Protein AF-A0A3L8S4V0-F1 (afdb_monomer_lite)

Secondary structure (DSSP, 8-state):
---HHHHHHHHHHHHHHHTTT--HHHHHHHHHHHHHHHHHHTSTT--TTHHHHHHHHHHHHTTSTT--S---TTHHHHHTS-HHHHHHHHHH--PPP-PPPPP-PPPHHHHHHHHHH-HHHHHH-

Radius of gyration: 16.92 Å; chains: 1; bounding box: 42×34×44 Å

Sequence (125 aa):
MLGKENFRTLTIIANSRKYSNGTFEEIGHLVREIVSLAETCCTDGADPSCYDAGSTALSAKSCGADSPFPAHPGTAECCGHQGLERKLCLAALRHPPQPLPRYLQPSDRELCQAFQQDPREFADR

InterPro domains:
  IPR000213 Vitamin D-binding protein [PR00804] (2-19)
  IPR000213 Vitamin D-binding protein [PR00804] (51-71)
  IPR000213 Vitamin D-binding protein [PR00804] (97-111)
  IPR000264 ALB/AFP/VDB [PTHR11385] (2-124)
  IPR014760 Serum albumin, N-terminal [PF00273] (2-125)
  IPR014760 Serum albumin, N-terminal [PS51438] (1-125)
  IPR014760 Serum albumin, N-terminal [SM00103] (1-125)
  IPR020858 Serum albumin-like [SSF48552] (2-125)

Organism: Chloebia gouldiae (NCBI:txid44316)

Foldseek 3Di:
DCDLVSLLLVQLVVQCQQQVVDDLQQSVVLSVLVSVLCVQQVDPPHDPCSNLVSLQVSLQLLQDPPRSHGAAVCLVVLNVDHRPSSVVSRVPGGDDDDDDPDDDDDDPVVLVVVCVVPVVVSVSD

pLDDT: mean 94.12, std 5.04, range [72.0, 98.31]

Structure (mmCIF, N/CA/C/O backbone):
data_AF-A0A3L8S4V0-F1
#
_entry.id   AF-A0A3L8S4V0-F1
#
loop_
_atom_site.group_PDB
_atom_site.id
_atom_site.type_symbol
_atom_site.label_atom_id
_atom_site.label_alt_id
_atom_site.label_comp_id
_atom_site.label_asym_id
_atom_site.label_entity_id
_atom_site.label_seq_id
_atom_site.pdbx_PDB_ins_code
_atom_site.Cartn_x
_atom_site.Cartn_y
_atom_site.Cartn_z
_atom_site.occupancy
_atom_site.B_iso_or_equiv
_atom_site.auth_seq_id
_atom_site.auth_comp_id
_atom_site.auth_asym_id
_atom_site.auth_atom_id
_atom_site.pdbx_PDB_model_num
ATOM 1 N N . MET A 1 1 ? -4.871 -21.770 -2.480 1.00 72.00 1 MET A N 1
ATOM 2 C CA . MET A 1 1 ? -4.656 -20.314 -2.658 1.00 72.00 1 MET A CA 1
ATOM 3 C C . MET A 1 1 ? -5.520 -19.564 -1.657 1.00 72.00 1 MET A C 1
ATOM 5 O O . MET A 1 1 ? -6.581 -20.067 -1.322 1.00 72.00 1 MET A O 1
ATOM 9 N N . LEU A 1 2 ? -5.068 -18.403 -1.174 1.00 86.31 2 LEU A N 1
ATOM 10 C CA . LEU A 1 2 ? -5.755 -17.617 -0.136 1.00 86.31 2 LEU A CA 1
ATOM 11 C C . LEU A 1 2 ? -7.107 -17.038 -0.601 1.00 86.31 2 LEU A C 1
ATOM 13 O O . LEU A 1 2 ? -8.015 -16.901 0.212 1.00 86.31 2 LEU A O 1
ATOM 17 N N . GLY A 1 3 ? -7.252 -16.734 -1.895 1.00 93.56 3 GLY A N 1
ATOM 18 C CA . GLY A 1 3 ? -8.383 -15.969 -2.433 1.00 93.56 3 GLY A CA 1
ATOM 19 C C . GLY A 1 3 ? -8.195 -14.457 -2.251 1.00 93.56 3 GLY A C 1
ATOM 20 O O . GLY A 1 3 ? -7.422 -14.027 -1.393 1.00 93.56 3 GLY A O 1
ATOM 21 N N . LYS A 1 4 ? -8.881 -13.649 -3.075 1.00 94.75 4 LYS A N 1
ATOM 22 C CA . LYS A 1 4 ? -8.703 -12.184 -3.141 1.00 94.75 4 LYS A CA 1
ATOM 23 C C . LYS A 1 4 ? -8.867 -11.506 -1.781 1.00 94.75 4 LYS A C 1
ATOM 25 O O . LYS A 1 4 ? -8.010 -10.724 -1.385 1.00 94.75 4 LYS A O 1
ATOM 30 N N . GLU A 1 5 ? -9.943 -11.822 -1.066 1.00 94.44 5 GLU A N 1
ATOM 31 C CA . GLU A 1 5 ? -10.263 -11.147 0.196 1.00 94.44 5 GLU A CA 1
ATOM 32 C C . GLU A 1 5 ? -9.250 -11.474 1.297 1.00 94.44 5 GLU A C 1
ATOM 34 O O . GLU A 1 5 ? -8.701 -10.562 1.906 1.00 94.44 5 GLU A O 1
ATOM 39 N N . ASN A 1 6 ? -8.876 -12.745 1.476 1.00 96.00 6 ASN A N 1
ATOM 40 C CA . ASN A 1 6 ? -7.841 -13.098 2.454 1.00 96.00 6 ASN A CA 1
ATOM 41 C C . ASN A 1 6 ? -6.469 -12.520 2.073 1.00 96.00 6 ASN A C 1
ATOM 43 O O . ASN A 1 6 ? -5.712 -12.105 2.950 1.00 96.00 6 ASN A O 1
ATOM 47 N N . PHE A 1 7 ? -6.134 -12.472 0.776 1.00 96.88 7 PHE A N 1
ATOM 48 C CA . PHE A 1 7 ? -4.909 -11.820 0.304 1.00 96.88 7 PHE A CA 1
ATOM 49 C C . PHE A 1 7 ? -4.917 -10.320 0.622 1.00 96.88 7 PHE A C 1
ATOM 51 O O . PHE A 1 7 ? -3.931 -9.803 1.147 1.00 96.88 7 PHE A O 1
ATOM 58 N N . ARG A 1 8 ? -6.041 -9.634 0.386 1.00 97.25 8 ARG A N 1
ATOM 59 C CA . ARG A 1 8 ? -6.245 -8.232 0.764 1.00 97.25 8 ARG A CA 1
ATOM 60 C C . ARG A 1 8 ? -6.071 -8.030 2.270 1.00 97.25 8 ARG A C 1
ATOM 62 O O . ARG A 1 8 ? -5.263 -7.192 2.655 1.00 97.25 8 ARG A O 1
ATOM 69 N N . THR A 1 9 ? -6.745 -8.812 3.115 1.00 96.94 9 THR A N 1
ATOM 70 C CA . THR A 1 9 ? -6.633 -8.710 4.583 1.00 96.94 9 THR A CA 1
ATOM 71 C C . THR A 1 9 ? -5.198 -8.924 5.066 1.00 96.94 9 THR A C 1
ATOM 73 O O . THR A 1 9 ? -4.682 -8.137 5.857 1.00 96.94 9 THR A O 1
ATOM 76 N N . LEU A 1 10 ? -4.499 -9.941 4.552 1.00 97.38 10 LEU A N 1
ATOM 77 C CA . LEU A 1 10 ? -3.092 -10.170 4.897 1.00 97.38 10 LEU A CA 1
ATOM 78 C C . LEU A 1 10 ? -2.186 -9.029 4.421 1.00 97.38 10 LEU A C 1
ATOM 80 O O . LEU A 1 10 ? -1.232 -8.676 5.115 1.00 97.38 10 LEU A O 1
ATOM 84 N N . THR A 1 11 ? -2.503 -8.424 3.276 1.00 97.38 11 THR A N 1
ATOM 85 C CA . THR A 1 11 ? -1.781 -7.263 2.744 1.00 97.38 11 THR A CA 1
ATOM 86 C C . THR A 1 11 ? -2.010 -6.027 3.614 1.00 97.38 11 THR A C 1
ATOM 88 O O . THR A 1 11 ? -1.044 -5.309 3.867 1.00 97.38 11 THR A O 1
ATOM 91 N N . ILE A 1 12 ? -3.222 -5.805 4.142 1.00 98.00 12 ILE A N 1
ATOM 92 C CA . ILE A 1 12 ? -3.494 -4.752 5.139 1.00 98.00 12 ILE A CA 1
ATOM 93 C C . ILE A 1 12 ? -2.611 -4.980 6.367 1.00 98.00 12 ILE A C 1
ATOM 95 O O . ILE A 1 12 ? -1.794 -4.127 6.697 1.00 98.00 12 ILE A O 1
ATOM 99 N N . ILE A 1 13 ? -2.680 -6.165 6.984 1.00 96.19 13 ILE A N 1
ATOM 100 C CA . ILE A 1 13 ? -1.913 -6.483 8.201 1.00 96.19 13 ILE A CA 1
ATOM 101 C C . ILE A 1 13 ? -0.404 -6.297 7.979 1.00 96.19 13 ILE A C 1
ATOM 103 O O . ILE A 1 13 ? 0.284 -5.709 8.817 1.00 96.19 13 ILE A O 1
ATOM 107 N N . ALA A 1 14 ? 0.129 -6.803 6.865 1.00 96.00 14 ALA A N 1
ATOM 108 C CA . ALA A 1 14 ? 1.552 -6.715 6.557 1.00 96.00 14 ALA A CA 1
ATOM 109 C C . ALA A 1 14 ? 2.008 -5.264 6.340 1.00 96.00 14 ALA A C 1
ATOM 111 O O . ALA A 1 14 ? 3.053 -4.870 6.863 1.00 96.00 14 ALA A O 1
ATOM 112 N N . ASN A 1 15 ? 1.226 -4.460 5.614 1.00 96.19 15 ASN A N 1
ATOM 113 C CA . ASN A 1 15 ? 1.590 -3.075 5.325 1.00 96.19 15 ASN A CA 1
ATOM 114 C C . ASN A 1 15 ? 1.376 -2.152 6.529 1.00 96.19 15 ASN A C 1
ATOM 116 O O . ASN A 1 15 ? 2.251 -1.333 6.783 1.00 96.19 15 ASN A O 1
ATOM 120 N N . SER A 1 16 ? 0.332 -2.341 7.342 1.00 94.38 16 SER A N 1
ATOM 121 C CA . SER A 1 16 ? 0.161 -1.596 8.602 1.00 94.38 16 SER A CA 1
ATOM 122 C C . SER A 1 16 ? 1.321 -1.833 9.575 1.00 94.38 16 SER A C 1
ATOM 124 O O . SER A 1 16 ? 1.752 -0.924 10.276 1.00 94.38 16 SER A O 1
ATOM 126 N N . ARG A 1 17 ? 1.884 -3.050 9.594 1.00 92.12 17 ARG A N 1
ATOM 127 C CA . ARG A 1 17 ? 3.092 -3.354 10.382 1.00 92.12 17 ARG A CA 1
ATOM 128 C C . ARG A 1 17 ? 4.352 -2.736 9.787 1.00 92.12 17 ARG A C 1
ATOM 130 O O . ARG A 1 17 ? 5.212 -2.283 10.535 1.00 92.12 17 ARG A O 1
ATOM 137 N N . LYS A 1 18 ? 4.489 -2.762 8.458 1.00 93.25 18 LYS A N 1
ATOM 138 C CA . LYS A 1 18 ? 5.646 -2.186 7.762 1.00 93.25 18 LYS A CA 1
ATOM 139 C C . LYS A 1 18 ? 5.678 -0.668 7.959 1.00 93.25 18 LYS A C 1
ATOM 141 O O . LYS A 1 18 ? 6.700 -0.134 8.377 1.00 93.25 18 LYS A O 1
ATOM 146 N N . TYR A 1 19 ? 4.559 0.003 7.728 1.00 93.88 19 TYR A N 1
ATOM 147 C CA . TYR A 1 19 ? 4.408 1.449 7.827 1.00 93.88 19 TYR A CA 1
ATOM 148 C C . TYR A 1 19 ? 3.687 1.828 9.124 1.00 93.88 19 TYR A C 1
ATOM 150 O O . TYR A 1 19 ? 2.563 2.318 9.088 1.00 93.88 19 TYR A O 1
ATOM 158 N N . SER A 1 20 ? 4.329 1.619 10.277 1.00 90.50 20 SER A N 1
ATOM 159 C CA . SER A 1 20 ? 3.696 1.831 11.590 1.00 90.50 20 SER A CA 1
ATOM 160 C C . SER A 1 20 ? 3.223 3.268 11.853 1.00 90.50 20 SER A C 1
ATOM 162 O O . SER A 1 20 ? 2.377 3.470 12.717 1.00 90.50 20 SER A O 1
ATOM 164 N N . ASN A 1 21 ? 3.751 4.257 11.123 1.00 89.19 21 ASN A N 1
ATOM 165 C CA . ASN A 1 21 ? 3.308 5.658 11.196 1.00 89.19 21 ASN A CA 1
ATOM 166 C C . ASN A 1 21 ? 2.334 6.055 10.073 1.00 89.19 21 ASN A C 1
ATOM 168 O O . ASN A 1 21 ? 1.955 7.220 9.998 1.00 89.19 21 ASN A O 1
ATOM 172 N N . GLY A 1 22 ? 2.002 5.136 9.164 1.00 91.88 22 GLY A N 1
ATOM 173 C CA . GLY A 1 22 ? 1.082 5.401 8.064 1.00 91.88 22 GLY A CA 1
ATOM 174 C C . GLY A 1 22 ? -0.360 5.476 8.553 1.00 91.88 22 GLY A C 1
ATOM 175 O O . GLY A 1 22 ? -0.769 4.753 9.463 1.00 91.88 22 GLY A O 1
ATOM 176 N N . THR A 1 23 ? -1.145 6.342 7.930 1.00 94.62 23 THR A N 1
ATOM 177 C CA . THR A 1 23 ? -2.588 6.404 8.151 1.00 94.62 23 THR A CA 1
ATOM 178 C C . THR A 1 23 ? -3.282 5.211 7.499 1.00 94.62 23 THR A C 1
ATOM 180 O O . THR A 1 23 ? -2.804 4.640 6.516 1.00 94.62 23 THR A O 1
ATOM 183 N N . PHE A 1 24 ? -4.456 4.844 8.014 1.00 95.06 24 PHE A N 1
ATOM 184 C CA . PHE A 1 24 ? -5.239 3.758 7.426 1.00 95.06 24 PHE A CA 1
ATOM 185 C C . PHE A 1 24 ? -5.618 4.030 5.958 1.00 95.06 24 PHE A C 1
ATOM 187 O O . PHE A 1 24 ? -5.642 3.115 5.136 1.00 95.06 24 PHE A O 1
ATOM 194 N N . GLU A 1 25 ? -5.852 5.297 5.610 1.00 97.19 25 GLU A N 1
ATOM 195 C CA . GLU A 1 25 ? -6.142 5.730 4.243 1.00 97.19 25 GLU A CA 1
ATOM 196 C C . GLU A 1 25 ? -4.963 5.461 3.297 1.00 97.19 25 GLU A C 1
ATOM 198 O O . GLU A 1 25 ? -5.143 4.805 2.266 1.00 97.19 25 GLU A O 1
ATOM 203 N N . GLU A 1 26 ? -3.751 5.876 3.676 1.00 97.81 26 GLU A N 1
ATOM 204 C CA . GLU A 1 26 ? -2.520 5.624 2.914 1.00 97.81 26 GLU A CA 1
ATOM 205 C C . GLU A 1 26 ? -2.268 4.119 2.725 1.00 97.81 26 GLU A C 1
ATOM 207 O O . GLU A 1 26 ? -1.994 3.660 1.609 1.00 97.81 26 GLU A O 1
ATOM 212 N N . ILE A 1 27 ? -2.413 3.323 3.797 1.00 97.88 27 ILE A N 1
ATOM 213 C CA . ILE A 1 27 ? -2.333 1.856 3.711 1.00 97.88 27 ILE A CA 1
ATOM 214 C C . ILE A 1 27 ? -3.374 1.330 2.718 1.00 97.88 27 ILE A C 1
ATOM 216 O O . ILE A 1 27 ? -3.050 0.502 1.866 1.00 97.88 27 ILE A O 1
ATOM 220 N N . GLY A 1 28 ? -4.607 1.833 2.781 1.00 97.56 28 GLY A N 1
ATOM 221 C CA . GLY A 1 28 ? -5.684 1.470 1.867 1.00 97.56 28 GLY A CA 1
ATOM 222 C C . GLY A 1 28 ? -5.343 1.747 0.400 1.00 97.56 28 GLY A C 1
ATOM 223 O O . GLY A 1 28 ? -5.608 0.897 -0.453 1.00 97.56 28 GLY A O 1
ATOM 224 N N . HIS A 1 29 ? -4.721 2.890 0.089 1.00 98.25 29 HIS A N 1
ATOM 225 C CA . HIS A 1 29 ? -4.247 3.197 -1.267 1.00 98.25 29 HIS A CA 1
ATOM 226 C C . HIS A 1 29 ? -3.202 2.192 -1.750 1.00 98.25 29 HIS A C 1
ATOM 228 O O . HIS A 1 29 ? -3.334 1.669 -2.858 1.00 98.25 29 HIS A O 1
ATOM 234 N N . LEU A 1 30 ? -2.206 1.883 -0.919 1.00 98.06 30 LEU A N 1
ATOM 235 C CA . LEU A 1 30 ? -1.159 0.922 -1.262 1.00 98.06 30 LEU A CA 1
ATOM 236 C C . LEU A 1 30 ? -1.721 -0.496 -1.451 1.00 98.06 30 LEU A C 1
ATOM 238 O O . LEU A 1 30 ? -1.417 -1.163 -2.439 1.00 98.06 30 LEU A O 1
ATOM 242 N N . VAL A 1 31 ? -2.580 -0.953 -0.537 1.00 98.06 31 VAL A N 1
ATOM 243 C CA . VAL A 1 31 ? -3.202 -2.285 -0.592 1.00 98.06 31 VAL A CA 1
ATOM 244 C C . VAL A 1 31 ? -4.032 -2.451 -1.861 1.00 98.06 31 VAL A C 1
ATOM 246 O O . VAL A 1 31 ? -3.927 -3.488 -2.513 1.00 98.06 31 VAL A O 1
ATOM 249 N N . ARG A 1 32 ? -4.842 -1.450 -2.237 1.00 98.06 32 ARG A N 1
ATOM 250 C CA . ARG A 1 32 ? -5.652 -1.506 -3.467 1.00 98.06 32 ARG A CA 1
ATOM 251 C C . ARG A 1 32 ? -4.789 -1.740 -4.704 1.00 98.06 32 ARG A C 1
ATOM 253 O O . ARG A 1 32 ? -5.140 -2.559 -5.545 1.00 98.06 32 ARG A O 1
ATOM 260 N N . GLU A 1 33 ? -3.659 -1.056 -4.786 1.00 98.31 33 GLU A N 1
ATOM 261 C CA . GLU A 1 33 ? -2.735 -1.137 -5.916 1.00 98.31 33 GLU A CA 1
ATOM 262 C C . GLU A 1 33 ? -1.979 -2.475 -5.948 1.00 98.31 33 GLU A C 1
ATOM 264 O O . GLU A 1 33 ? -1.860 -3.089 -7.007 1.00 98.31 33 GLU A O 1
ATOM 269 N N . ILE A 1 34 ? -1.556 -2.994 -4.788 1.00 98.00 34 ILE A N 1
ATOM 270 C CA . ILE A 1 34 ? -0.952 -4.334 -4.677 1.00 98.00 34 ILE A CA 1
ATOM 271 C C . ILE A 1 34 ? -1.951 -5.425 -5.087 1.00 98.00 34 ILE A C 1
ATOM 273 O O . ILE A 1 34 ? -1.600 -6.336 -5.837 1.00 98.00 34 ILE A O 1
ATOM 277 N N . VAL A 1 35 ? -3.194 -5.344 -4.603 1.00 97.94 35 VAL A N 1
ATOM 278 C CA . VAL A 1 35 ? -4.248 -6.310 -4.947 1.00 97.94 35 VAL A CA 1
ATOM 279 C C . VAL A 1 35 ? -4.579 -6.231 -6.435 1.00 97.94 35 VAL A C 1
ATOM 281 O O . VAL A 1 35 ? -4.621 -7.271 -7.082 1.00 97.94 35 VAL A O 1
ATOM 284 N N . SER A 1 36 ? -4.728 -5.027 -6.993 1.00 97.94 36 SER A N 1
ATOM 285 C CA . SER A 1 36 ? -4.966 -4.818 -8.428 1.00 97.94 36 SER A CA 1
ATOM 286 C C . SER A 1 36 ? -3.844 -5.403 -9.294 1.00 97.94 36 SER A C 1
ATOM 288 O O . SER A 1 36 ? -4.106 -6.079 -10.292 1.00 97.94 36 SER A O 1
ATOM 290 N N . LEU A 1 37 ? -2.584 -5.218 -8.881 1.00 97.81 37 LEU A N 1
ATOM 291 C CA . LEU A 1 37 ? -1.437 -5.809 -9.564 1.00 97.81 37 LEU A CA 1
ATOM 292 C C . LEU A 1 37 ? -1.496 -7.341 -9.543 1.00 97.81 37 LEU A C 1
ATOM 294 O O . LEU A 1 37 ? -1.287 -7.979 -10.573 1.00 97.81 37 LEU A O 1
ATOM 298 N N . AL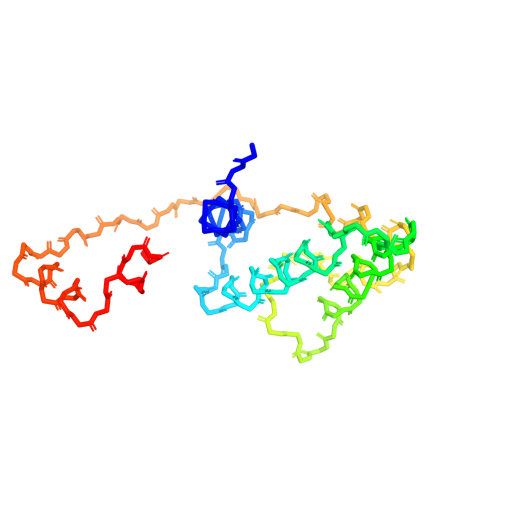A A 1 38 ? -1.802 -7.932 -8.387 1.00 96.50 38 ALA A N 1
ATOM 299 C CA . ALA A 1 38 ? -1.941 -9.378 -8.259 1.00 96.50 38 ALA A CA 1
ATOM 300 C C . ALA A 1 38 ? -3.100 -9.916 -9.114 1.00 96.50 38 ALA A C 1
ATOM 302 O O . ALA A 1 38 ? -2.932 -10.920 -9.798 1.00 96.50 38 ALA A O 1
ATOM 303 N N . GLU A 1 39 ? -4.250 -9.241 -9.130 1.00 96.00 39 GLU A N 1
ATOM 304 C CA . GLU A 1 39 ? -5.384 -9.617 -9.983 1.00 96.00 39 GLU A CA 1
ATOM 305 C C . GLU A 1 39 ? -5.052 -9.532 -11.471 1.00 96.00 39 GLU A C 1
ATOM 307 O O . GLU A 1 39 ? -5.491 -10.379 -12.238 1.00 96.00 39 GLU A O 1
ATOM 312 N N . THR A 1 40 ? -4.263 -8.539 -11.874 1.00 96.44 40 THR A N 1
ATOM 313 C CA . THR A 1 40 ? -3.871 -8.357 -13.275 1.00 96.44 40 THR A CA 1
ATOM 314 C C . THR A 1 40 ? -2.853 -9.415 -13.705 1.00 96.44 40 THR A C 1
ATOM 316 O O . THR A 1 40 ? -3.015 -10.048 -14.747 1.00 96.44 40 THR A O 1
ATOM 319 N N . CYS A 1 41 ? -1.811 -9.639 -12.900 1.00 97.50 41 CYS A N 1
ATOM 320 C CA . CYS A 1 41 ? -0.667 -10.458 -13.301 1.00 97.50 41 CYS A CA 1
ATOM 321 C C . CYS A 1 41 ? -0.792 -11.950 -12.982 1.00 97.50 41 CYS A C 1
ATOM 323 O O . CYS A 1 41 ? -0.032 -12.740 -13.534 1.00 97.50 41 CYS A O 1
ATOM 325 N N . CYS A 1 42 ? -1.716 -12.358 -12.111 1.00 94.50 42 CYS A N 1
ATOM 326 C CA . CYS A 1 42 ? -1.920 -13.767 -11.756 1.00 94.50 42 CYS A CA 1
ATOM 327 C C . CYS A 1 42 ? -3.062 -14.414 -12.557 1.00 94.50 42 CYS A C 1
ATOM 329 O O . CYS A 1 42 ? -3.793 -15.252 -12.027 1.00 94.50 42 CYS A O 1
ATOM 331 N N . THR A 1 43 ? -3.232 -14.009 -13.817 1.00 94.50 43 THR A N 1
ATOM 332 C CA . THR A 1 43 ? -4.218 -14.568 -14.751 1.00 94.50 43 THR A CA 1
ATOM 333 C C . THR A 1 43 ? -3.543 -15.440 -15.804 1.00 94.50 43 THR A C 1
ATOM 335 O O . THR A 1 43 ? -2.367 -15.255 -16.129 1.00 94.50 43 THR A O 1
ATOM 338 N N . ASP A 1 44 ? -4.287 -16.403 -16.345 1.00 94.50 44 ASP A N 1
ATOM 339 C CA . ASP A 1 44 ? -3.784 -17.250 -17.424 1.00 94.50 44 ASP A CA 1
ATOM 340 C C . ASP A 1 44 ? -3.470 -16.398 -18.661 1.00 94.50 44 ASP A C 1
ATOM 342 O O . ASP A 1 44 ? -4.312 -15.645 -19.149 1.00 94.50 44 ASP A O 1
ATOM 346 N N . GLY A 1 45 ? -2.245 -16.522 -19.173 1.00 94.00 45 GLY A N 1
ATOM 347 C CA . GLY A 1 45 ? -1.783 -15.749 -20.328 1.00 94.00 45 GLY A CA 1
ATOM 348 C C . GLY A 1 45 ? -1.288 -14.336 -20.007 1.00 94.00 45 GLY A C 1
ATOM 349 O O . GLY A 1 45 ? -1.017 -13.582 -20.941 1.00 94.00 45 GLY A O 1
ATOM 350 N N . ALA A 1 46 ? -1.136 -13.972 -18.728 1.00 96.38 46 ALA A N 1
ATOM 351 C CA . ALA A 1 46 ? -0.457 -12.737 -18.353 1.00 96.38 46 ALA A CA 1
ATOM 352 C C . ALA A 1 46 ? 0.984 -12.702 -18.895 1.00 96.38 46 ALA A C 1
ATOM 354 O O . ALA A 1 46 ? 1.676 -13.724 -18.955 1.00 96.38 46 ALA A O 1
ATOM 355 N N . ASP A 1 47 ? 1.443 -11.508 -19.276 1.00 97.44 47 ASP A N 1
ATOM 356 C CA . ASP A 1 47 ? 2.805 -11.313 -19.768 1.00 97.44 47 ASP A CA 1
ATOM 357 C C . ASP A 1 47 ? 3.837 -11.728 -18.694 1.00 97.44 47 ASP A C 1
ATOM 359 O O . ASP A 1 47 ? 3.680 -11.341 -17.529 1.00 97.44 47 ASP A O 1
ATOM 363 N N . PRO A 1 48 ? 4.916 -12.459 -19.046 1.00 96.38 48 PRO A N 1
ATOM 364 C CA . PRO A 1 48 ? 5.932 -12.886 -18.079 1.00 96.38 48 PRO A CA 1
ATOM 365 C C . PRO A 1 48 ? 6.576 -11.739 -17.285 1.00 96.38 48 PRO A C 1
ATOM 367 O O . PRO A 1 48 ? 7.064 -11.951 -16.175 1.00 96.38 48 PRO A O 1
ATOM 370 N N . SER A 1 49 ? 6.581 -10.522 -17.836 1.00 96.31 49 SER A N 1
ATOM 371 C CA . SER A 1 49 ? 7.113 -9.313 -17.204 1.00 96.31 49 SER A CA 1
ATOM 372 C C . SER A 1 49 ? 6.081 -8.525 -16.390 1.00 96.31 49 SER A C 1
ATOM 374 O O . SER A 1 49 ? 6.467 -7.577 -15.705 1.00 96.31 49 SER A O 1
ATOM 376 N N . CYS A 1 50 ? 4.797 -8.912 -16.403 1.00 98.00 50 CYS A N 1
ATOM 377 C CA . CYS A 1 50 ? 3.693 -8.150 -15.805 1.00 98.00 50 CYS A CA 1
ATOM 378 C C . CYS A 1 50 ? 3.992 -7.706 -14.367 1.00 98.00 50 CYS A C 1
ATOM 380 O O . CYS A 1 50 ? 3.891 -6.522 -14.035 1.00 98.00 50 CYS A O 1
ATOM 382 N N . TYR A 1 51 ? 4.425 -8.641 -13.516 1.00 95.50 51 TYR A N 1
ATOM 383 C CA . TYR A 1 51 ? 4.710 -8.339 -12.115 1.00 95.50 51 TYR A CA 1
ATOM 384 C C . TYR A 1 51 ? 5.930 -7.425 -11.947 1.00 95.50 51 TYR A C 1
ATOM 386 O O . TYR A 1 51 ? 5.919 -6.518 -11.110 1.00 95.50 51 TYR A O 1
ATOM 394 N N . ASP A 1 52 ? 6.991 -7.621 -12.735 1.00 94.31 52 ASP A N 1
ATOM 395 C CA . ASP A 1 52 ? 8.181 -6.774 -12.637 1.00 94.31 52 ASP A CA 1
ATOM 396 C C . ASP A 1 52 ? 7.895 -5.345 -13.122 1.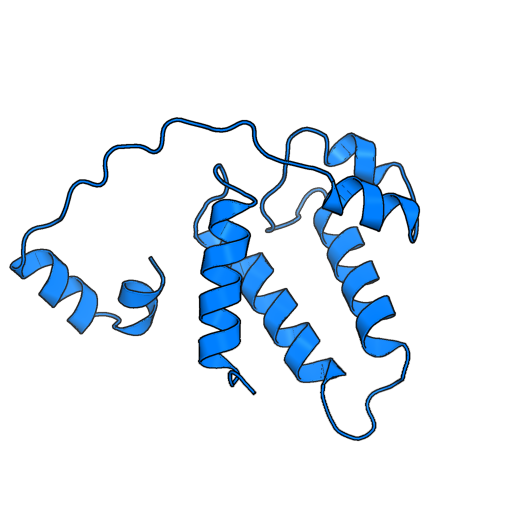00 94.31 52 ASP A C 1
ATOM 398 O O . ASP A 1 52 ? 8.252 -4.382 -12.437 1.00 94.31 52 ASP A O 1
ATOM 402 N N . ALA A 1 53 ? 7.167 -5.201 -14.232 1.00 95.50 53 ALA A N 1
ATOM 403 C CA . ALA A 1 53 ? 6.726 -3.914 -14.756 1.00 95.50 53 ALA A CA 1
ATOM 404 C C . ALA A 1 53 ? 5.804 -3.191 -13.761 1.00 95.50 53 ALA A C 1
ATOM 406 O O . ALA A 1 53 ? 6.051 -2.036 -13.402 1.00 95.50 53 ALA A O 1
ATOM 407 N N . GLY A 1 54 ? 4.789 -3.886 -13.242 1.00 96.00 54 GLY A N 1
ATOM 408 C CA . GLY A 1 54 ? 3.854 -3.320 -12.275 1.00 96.00 54 GLY A CA 1
ATOM 409 C C . GLY A 1 54 ? 4.510 -2.956 -10.943 1.00 96.00 54 GLY A C 1
ATOM 410 O O . GLY A 1 54 ? 4.305 -1.858 -10.433 1.00 96.00 54 GLY A O 1
ATOM 411 N N . SER A 1 55 ? 5.383 -3.808 -10.399 1.00 94.56 55 SER A N 1
ATOM 412 C CA . SER A 1 55 ? 6.129 -3.492 -9.169 1.00 94.56 55 SER A CA 1
ATOM 413 C C . SER A 1 55 ? 7.122 -2.334 -9.352 1.00 94.56 55 SER A C 1
ATOM 415 O O . SER A 1 55 ? 7.338 -1.554 -8.419 1.00 94.56 55 SER A O 1
ATOM 417 N N . THR A 1 56 ? 7.702 -2.173 -10.550 1.00 94.88 56 THR A N 1
ATOM 418 C CA . THR A 1 56 ? 8.500 -0.988 -10.911 1.00 94.88 56 THR A CA 1
ATOM 419 C C . THR A 1 56 ? 7.636 0.266 -10.906 1.00 94.88 56 THR A C 1
ATOM 421 O O . THR A 1 56 ? 8.030 1.267 -10.307 1.00 94.88 56 THR A O 1
ATOM 424 N N . ALA A 1 57 ? 6.450 0.208 -11.515 1.00 95.25 57 ALA A N 1
ATOM 425 C CA . ALA A 1 57 ? 5.513 1.325 -11.540 1.00 95.25 57 ALA A CA 1
ATOM 426 C C . ALA A 1 57 ? 5.055 1.719 -10.127 1.00 95.25 57 ALA A C 1
ATOM 428 O O . ALA A 1 57 ? 5.063 2.904 -9.799 1.00 95.25 57 ALA A O 1
ATOM 429 N N . LEU A 1 58 ? 4.755 0.748 -9.256 1.00 95.56 58 LEU A N 1
ATOM 430 C CA . LEU A 1 58 ? 4.423 1.012 -7.851 1.00 95.56 58 LEU A CA 1
ATOM 431 C C . LEU A 1 58 ? 5.580 1.678 -7.104 1.00 95.56 58 LEU A C 1
ATOM 433 O O . LEU A 1 58 ? 5.371 2.679 -6.426 1.00 95.56 58 LEU A O 1
ATOM 437 N N . SER A 1 59 ? 6.805 1.181 -7.288 1.00 95.44 59 SER A N 1
ATOM 438 C CA . SER A 1 59 ? 8.001 1.768 -6.668 1.00 95.44 59 SER A CA 1
ATOM 439 C C . SER A 1 59 ? 8.269 3.193 -7.163 1.00 95.44 59 SER A C 1
ATOM 441 O O . SER A 1 59 ? 8.700 4.047 -6.396 1.00 95.44 59 SER A O 1
ATOM 443 N N . ALA A 1 60 ? 8.011 3.474 -8.445 1.00 94.94 60 ALA A N 1
ATOM 444 C CA . ALA A 1 60 ? 8.098 4.822 -8.997 1.00 94.94 60 ALA A CA 1
ATOM 445 C C . ALA A 1 60 ? 6.999 5.738 -8.439 1.00 94.94 60 ALA A C 1
ATOM 447 O O . ALA A 1 60 ? 7.286 6.879 -8.088 1.00 94.94 60 ALA A O 1
ATOM 448 N N . LYS A 1 61 ? 5.771 5.228 -8.296 1.00 95.94 61 LYS A N 1
ATOM 449 C CA . LYS A 1 61 ? 4.644 5.959 -7.708 1.00 95.94 61 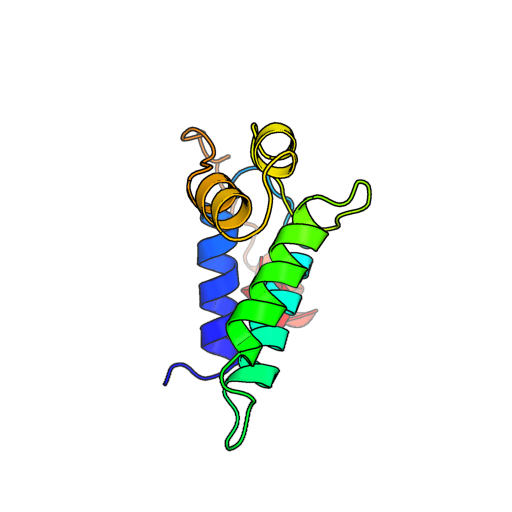LYS A CA 1
ATOM 450 C C . LYS A 1 61 ? 4.905 6.324 -6.246 1.00 95.94 61 LYS A C 1
ATOM 452 O O . LYS A 1 61 ? 4.659 7.467 -5.888 1.00 95.94 61 LYS A O 1
ATOM 457 N N . SER A 1 62 ? 5.505 5.432 -5.450 1.00 95.38 62 SER A N 1
ATOM 458 C CA . SER A 1 62 ? 5.951 5.729 -4.074 1.00 95.38 62 SER A CA 1
ATOM 459 C C . SER A 1 62 ? 6.948 6.890 -3.976 1.00 95.38 62 SER A C 1
ATOM 461 O O . SER A 1 62 ? 7.081 7.480 -2.910 1.00 95.38 62 SER A O 1
ATOM 463 N N . CYS A 1 63 ? 7.654 7.204 -5.063 1.00 96.62 63 CYS A N 1
ATOM 464 C CA . CYS A 1 63 ? 8.611 8.307 -5.136 1.00 96.62 63 CYS A CA 1
ATOM 465 C C . CYS A 1 63 ? 8.009 9.621 -5.651 1.00 96.62 63 CYS A C 1
ATOM 467 O O . CYS A 1 63 ? 8.718 10.625 -5.712 1.00 96.62 63 CYS A O 1
ATOM 469 N N . GLY A 1 64 ? 6.740 9.626 -6.066 1.00 94.88 64 GLY A N 1
ATOM 470 C CA . GLY A 1 64 ? 6.060 10.842 -6.503 1.00 94.88 64 GLY A CA 1
ATOM 471 C C . GLY A 1 64 ? 5.806 11.791 -5.331 1.00 94.88 64 GLY A C 1
ATOM 472 O O . GLY A 1 64 ? 5.468 11.341 -4.239 1.00 94.88 64 GLY A O 1
ATOM 473 N N . ALA A 1 65 ? 5.927 13.101 -5.566 1.00 91.62 65 ALA A N 1
ATOM 474 C CA . ALA A 1 65 ? 5.640 14.119 -4.549 1.00 91.62 65 ALA A CA 1
ATOM 475 C C . ALA A 1 65 ? 4.191 14.034 -4.029 1.00 91.62 65 ALA A C 1
ATOM 477 O O . ALA A 1 65 ? 3.960 14.198 -2.837 1.00 91.62 65 ALA A O 1
ATOM 478 N N . ASP A 1 66 ? 3.252 13.686 -4.913 1.00 93.81 66 ASP A N 1
ATOM 479 C CA . ASP A 1 66 ? 1.826 13.523 -4.606 1.00 93.81 66 ASP A CA 1
ATOM 480 C C . ASP A 1 66 ? 1.444 12.048 -4.369 1.00 93.81 66 ASP A C 1
ATOM 482 O O . ASP A 1 66 ? 0.309 11.632 -4.611 1.00 93.81 66 ASP A O 1
ATOM 486 N N . SER A 1 67 ? 2.410 11.210 -3.974 1.00 96.56 67 SER A N 1
ATOM 487 C CA . SER A 1 67 ? 2.158 9.797 -3.689 1.00 96.56 67 SER A CA 1
ATOM 488 C C . SER A 1 67 ? 1.133 9.655 -2.553 1.00 96.56 67 SER A C 1
ATOM 490 O O . SER A 1 67 ? 1.389 10.147 -1.457 1.00 96.56 67 SER A O 1
ATOM 492 N N . PRO A 1 68 ? 0.021 8.918 -2.747 1.00 96.88 68 PRO A N 1
ATOM 493 C CA . PRO A 1 68 ? -0.949 8.651 -1.683 1.00 96.88 68 PRO A CA 1
ATOM 494 C C . PRO A 1 68 ? -0.511 7.494 -0.766 1.00 96.88 68 PRO A C 1
ATOM 496 O O . PRO A 1 68 ? -1.308 6.975 0.012 1.00 96.88 68 PRO A O 1
ATOM 499 N N . PHE A 1 69 ? 0.713 6.992 -0.939 1.00 97.62 69 PHE A N 1
ATOM 500 C CA . PHE A 1 69 ? 1.232 5.834 -0.220 1.00 97.62 69 PHE A CA 1
ATOM 501 C C . PHE A 1 69 ? 1.980 6.249 1.043 1.00 97.62 69 PHE A C 1
ATOM 503 O O . PHE A 1 69 ? 2.634 7.293 1.050 1.00 97.62 69 PHE A O 1
ATOM 510 N N . PRO A 1 70 ? 1.985 5.387 2.072 1.00 96.44 70 PRO A N 1
ATOM 511 C CA . PRO A 1 70 ? 2.776 5.636 3.261 1.00 96.44 70 PRO A CA 1
ATOM 512 C C . PRO A 1 70 ? 4.271 5.578 2.913 1.00 96.44 70 PRO A C 1
ATOM 514 O O . PRO A 1 70 ? 4.704 4.801 2.055 1.00 96.44 70 PRO A O 1
ATOM 517 N N . ALA A 1 71 ? 5.081 6.362 3.621 1.00 95.56 71 ALA A N 1
ATOM 518 C CA . ALA A 1 71 ? 6.524 6.422 3.412 1.00 95.56 71 ALA A CA 1
ATOM 519 C C . ALA A 1 71 ? 7.312 6.036 4.672 1.00 95.56 71 ALA A C 1
ATOM 521 O O . ALA A 1 71 ? 6.866 6.173 5.815 1.00 95.56 71 ALA A O 1
ATOM 522 N N . HIS A 1 72 ? 8.537 5.560 4.465 1.00 95.25 72 HIS A N 1
ATOM 523 C CA . HIS A 1 72 ? 9.523 5.434 5.534 1.00 95.25 72 HIS A CA 1
ATOM 524 C C . HIS A 1 72 ? 10.466 6.642 5.553 1.00 95.25 72 HIS A C 1
ATOM 526 O O . HIS A 1 72 ? 10.739 7.218 4.492 1.00 95.25 72 HIS A O 1
ATOM 532 N N . PRO A 1 73 ? 11.056 6.983 6.712 1.00 93.94 73 PRO A N 1
ATOM 533 C CA . PRO A 1 73 ? 12.293 7.759 6.723 1.00 93.94 73 PRO A CA 1
ATOM 534 C C . PRO A 1 73 ? 13.319 7.114 5.773 1.00 93.94 73 PRO A C 1
ATOM 536 O O . PRO A 1 73 ? 13.443 5.891 5.757 1.00 93.94 73 PRO A O 1
ATOM 539 N N . GLY A 1 74 ? 13.995 7.915 4.945 1.00 95.38 74 GLY A N 1
ATOM 540 C CA . GLY A 1 74 ? 14.922 7.424 3.910 1.00 95.38 74 GLY A CA 1
ATOM 541 C C . GLY A 1 74 ? 14.288 7.125 2.542 1.00 95.38 74 GLY A C 1
ATOM 542 O O . GLY A 1 74 ? 15.007 6.843 1.588 1.00 95.38 74 GLY A O 1
ATOM 543 N N . THR A 1 75 ? 12.961 7.247 2.385 1.00 96.44 75 THR A N 1
ATOM 544 C CA . THR A 1 75 ? 12.301 7.042 1.074 1.00 96.44 75 THR A CA 1
ATOM 545 C C . THR A 1 75 ? 12.872 7.976 0.004 1.00 96.44 75 THR A C 1
ATOM 547 O O . THR A 1 75 ? 13.188 7.519 -1.089 1.00 96.44 75 THR A O 1
ATOM 550 N N . ALA A 1 76 ? 13.079 9.258 0.327 1.00 96.06 76 ALA A N 1
ATOM 551 C CA . ALA A 1 76 ? 13.629 10.240 -0.610 1.00 96.06 76 ALA A CA 1
ATOM 552 C C . ALA A 1 76 ? 15.040 9.872 -1.108 1.00 96.06 76 ALA A C 1
ATOM 554 O O . ALA A 1 76 ? 15.322 10.017 -2.295 1.00 96.06 76 ALA A O 1
ATOM 555 N N . GLU A 1 77 ? 15.896 9.342 -0.230 1.00 97.31 77 GLU A N 1
ATOM 556 C CA . GLU A 1 77 ? 17.232 8.854 -0.598 1.00 97.31 77 GLU A CA 1
ATOM 557 C C . GLU A 1 77 ? 17.116 7.659 -1.549 1.00 97.31 77 GLU A C 1
ATOM 559 O O . GLU A 1 77 ? 17.707 7.660 -2.629 1.00 97.31 77 GLU A O 1
ATOM 564 N N . CYS A 1 78 ? 16.256 6.689 -1.213 1.00 97.94 78 CYS A N 1
ATOM 565 C CA . CYS A 1 78 ? 16.006 5.537 -2.074 1.00 97.94 78 CYS A CA 1
ATOM 566 C C . CYS A 1 78 ? 15.468 5.922 -3.460 1.00 97.94 78 CYS A C 1
ATOM 568 O O . CYS A 1 78 ? 15.774 5.265 -4.457 1.00 97.94 78 CYS A O 1
ATOM 570 N N . CYS A 1 79 ? 14.680 6.993 -3.540 1.00 97.56 79 CYS A N 1
ATOM 571 C CA . CYS A 1 79 ? 14.122 7.498 -4.789 1.00 97.56 79 CYS A CA 1
ATOM 572 C C . CYS A 1 79 ? 15.166 8.121 -5.730 1.00 97.56 79 CYS A C 1
ATOM 574 O O . CYS A 1 79 ? 14.885 8.249 -6.924 1.00 97.56 79 CYS A O 1
ATOM 576 N N . GLY A 1 80 ? 16.372 8.430 -5.237 1.00 96.50 80 GLY A N 1
ATOM 577 C CA . GLY A 1 80 ? 17.515 8.818 -6.068 1.00 96.50 80 GLY A CA 1
ATOM 578 C C . GLY A 1 80 ? 18.069 7.674 -6.928 1.00 96.50 80 GLY A C 1
ATOM 579 O O . GLY A 1 80 ? 18.599 7.921 -8.010 1.00 96.50 80 GLY A O 1
ATOM 580 N N . HIS A 1 81 ? 17.891 6.420 -6.500 1.00 96.25 81 HIS A N 1
ATOM 581 C CA . HIS A 1 81 ? 18.282 5.234 -7.269 1.00 96.25 81 HIS A CA 1
ATOM 582 C C . HIS A 1 81 ? 17.289 4.927 -8.396 1.00 96.25 81 HIS A C 1
ATOM 584 O O . HIS A 1 81 ? 16.194 5.489 -8.453 1.00 96.25 81 HIS A O 1
ATOM 590 N N . GLN A 1 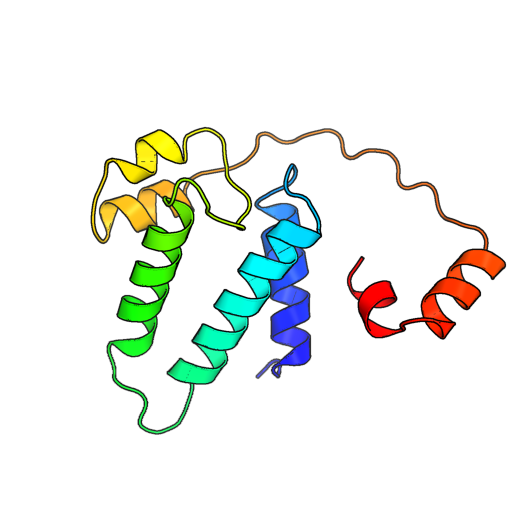82 ? 17.627 3.991 -9.289 1.00 90.94 82 GLN A N 1
ATOM 591 C CA . GLN A 1 82 ? 16.760 3.546 -10.389 1.00 90.94 82 GLN A CA 1
ATOM 592 C C . GLN A 1 82 ? 16.633 2.017 -10.440 1.00 90.94 82 GLN A C 1
ATOM 594 O O . GLN A 1 82 ? 17.422 1.288 -9.841 1.00 90.94 82 GLN A O 1
ATOM 599 N N . GLY A 1 83 ? 15.613 1.527 -11.152 1.00 87.94 83 GLY A N 1
ATOM 600 C CA . GLY A 1 83 ? 15.420 0.100 -11.421 1.00 87.94 83 GLY A CA 1
ATOM 601 C C . GLY A 1 83 ? 15.435 -0.776 -10.162 1.00 87.94 83 GLY A C 1
ATOM 602 O O . GLY A 1 83 ? 14.747 -0.490 -9.180 1.00 87.94 83 GLY A O 1
ATOM 603 N N . LEU A 1 84 ? 16.225 -1.853 -10.204 1.00 88.69 84 LEU A N 1
ATOM 604 C CA . LEU A 1 84 ? 16.341 -2.826 -9.115 1.00 88.69 84 LEU A CA 1
ATOM 605 C C . LEU A 1 84 ? 16.913 -2.214 -7.829 1.00 88.69 84 LEU A C 1
ATOM 607 O O . LEU A 1 84 ? 16.454 -2.552 -6.742 1.00 88.69 84 LEU A O 1
ATOM 611 N N . GLU A 1 85 ? 17.872 -1.295 -7.933 1.00 94.25 85 GLU A N 1
ATOM 612 C CA . GLU A 1 85 ? 18.501 -0.674 -6.763 1.00 94.25 85 GLU A CA 1
ATOM 613 C C . GLU A 1 85 ? 17.479 0.126 -5.943 1.00 94.25 85 GLU A C 1
ATOM 615 O O . GLU A 1 85 ? 17.389 -0.046 -4.727 1.00 94.25 85 GLU A O 1
ATOM 620 N N . ARG A 1 86 ? 16.611 0.896 -6.617 1.00 95.06 86 ARG A N 1
ATOM 621 C CA . ARG A 1 86 ? 15.480 1.581 -5.968 1.00 95.06 86 ARG A CA 1
ATOM 622 C C . ARG A 1 86 ? 14.567 0.592 -5.246 1.00 95.06 86 ARG A C 1
ATOM 624 O O . ARG A 1 86 ? 14.225 0.818 -4.087 1.00 95.06 86 ARG A O 1
ATOM 631 N N . LYS A 1 87 ? 14.184 -0.507 -5.912 1.00 92.88 87 LYS A N 1
ATOM 632 C CA . LYS A 1 87 ? 13.308 -1.542 -5.328 1.00 92.88 87 LYS A CA 1
ATOM 633 C C . LYS A 1 87 ? 13.921 -2.132 -4.056 1.00 92.88 87 LYS A C 1
ATOM 635 O O . LYS A 1 87 ? 13.239 -2.234 -3.039 1.00 92.88 87 LYS A O 1
ATOM 640 N N . LEU A 1 88 ? 15.203 -2.496 -4.103 1.00 95.31 88 LEU A N 1
ATOM 641 C CA . LEU A 1 88 ? 15.913 -3.091 -2.970 1.00 95.31 88 LEU A CA 1
ATOM 642 C C . LEU A 1 88 ? 16.083 -2.098 -1.814 1.00 95.31 88 LEU A C 1
ATOM 644 O O . LEU A 1 88 ? 15.844 -2.469 -0.665 1.00 95.31 88 LEU A O 1
ATOM 648 N N . CYS A 1 89 ? 16.414 -0.839 -2.111 1.00 97.94 89 CYS A N 1
ATOM 649 C CA . CYS A 1 89 ? 16.522 0.217 -1.106 1.00 97.94 89 CYS A CA 1
ATOM 650 C C . CYS A 1 89 ? 15.188 0.424 -0.372 1.00 97.94 89 CYS A C 1
ATOM 652 O O . CYS A 1 89 ? 15.128 0.288 0.849 1.00 97.94 89 CYS A O 1
ATOM 654 N N . LEU A 1 90 ? 14.090 0.642 -1.111 1.00 96.81 90 LEU A N 1
ATOM 655 C CA . LEU A 1 90 ? 12.748 0.811 -0.535 1.00 96.81 90 LEU A CA 1
ATOM 656 C C . LEU A 1 90 ? 12.296 -0.420 0.268 1.00 96.81 90 LEU A C 1
ATOM 658 O O . LEU A 1 90 ? 11.645 -0.293 1.308 1.00 96.81 90 LEU A O 1
ATOM 662 N N . ALA A 1 91 ? 12.640 -1.626 -0.191 1.00 94.69 91 ALA A N 1
ATOM 663 C CA . ALA A 1 91 ? 12.309 -2.861 0.511 1.00 94.69 91 ALA A CA 1
ATOM 664 C C . ALA A 1 91 ? 13.018 -2.977 1.871 1.00 94.69 91 ALA A C 1
ATOM 666 O O . ALA A 1 91 ? 12.425 -3.520 2.809 1.00 94.69 91 ALA A O 1
ATOM 667 N N . ALA A 1 92 ? 14.244 -2.455 1.978 1.00 96.38 92 ALA A N 1
ATOM 668 C CA . ALA A 1 92 ? 15.065 -2.501 3.184 1.00 96.38 92 ALA A CA 1
ATOM 669 C C . ALA A 1 92 ? 14.644 -1.488 4.262 1.00 96.38 92 ALA A C 1
ATOM 671 O O . ALA A 1 92 ? 14.957 -1.702 5.436 1.00 96.38 92 ALA A O 1
ATOM 672 N N . LEU A 1 93 ? 13.921 -0.423 3.896 1.00 95.69 93 LEU A N 1
ATOM 673 C CA . LEU A 1 93 ? 13.444 0.582 4.846 1.00 95.69 93 LEU A CA 1
ATOM 674 C C . LEU A 1 93 ? 12.502 -0.030 5.893 1.00 95.69 93 LEU A C 1
ATOM 676 O O . LEU A 1 93 ? 11.647 -0.872 5.598 1.00 95.69 93 LEU A O 1
ATOM 680 N N . ARG A 1 94 ? 12.667 0.410 7.142 1.00 92.31 94 ARG A N 1
ATOM 681 C CA . ARG A 1 94 ? 11.863 -0.006 8.296 1.00 92.31 94 ARG A CA 1
ATOM 682 C C . ARG A 1 94 ? 11.598 1.198 9.181 1.00 92.31 94 ARG A C 1
ATOM 684 O O . ARG A 1 94 ? 12.462 2.059 9.331 1.00 92.31 94 ARG A O 1
ATOM 691 N N . HIS A 1 95 ? 10.420 1.257 9.795 1.00 87.38 95 HIS A N 1
ATOM 692 C CA . HIS A 1 95 ? 10.234 2.158 10.931 1.00 87.38 95 HIS A CA 1
ATOM 693 C C . HIS A 1 95 ? 10.951 1.569 12.153 1.00 87.38 95 HIS A C 1
ATOM 695 O O . HIS A 1 95 ? 10.952 0.344 12.325 1.00 87.38 95 HIS A O 1
ATOM 701 N N . PRO A 1 96 ? 11.587 2.404 12.993 1.00 82.62 96 PRO A N 1
ATOM 702 C CA . PRO A 1 96 ? 12.069 1.933 14.282 1.00 82.62 96 PRO A CA 1
ATOM 703 C C . PRO A 1 96 ? 10.875 1.406 15.094 1.00 82.62 96 PRO A C 1
ATOM 705 O O . PRO A 1 96 ? 9.771 1.935 14.942 1.00 82.62 96 PRO A O 1
ATOM 708 N N . PRO A 1 97 ? 11.059 0.389 15.953 1.00 77.88 97 PRO A N 1
ATOM 709 C CA . PRO A 1 97 ? 9.993 -0.074 16.830 1.00 77.88 97 PRO A CA 1
ATOM 710 C C . PRO A 1 97 ? 9.448 1.102 17.642 1.00 77.88 97 PRO A C 1
ATOM 712 O O . PRO A 1 97 ? 10.200 1.745 18.375 1.00 77.88 97 PRO A O 1
ATOM 715 N N . GLN A 1 98 ? 8.157 1.390 17.500 1.00 75.00 98 GLN A N 1
ATOM 716 C CA . GLN A 1 98 ? 7.492 2.418 18.291 1.00 75.00 98 GLN A CA 1
ATOM 717 C C . GLN A 1 98 ? 6.569 1.778 19.325 1.00 75.00 98 GLN A C 1
ATOM 719 O O . GLN A 1 98 ? 5.980 0.726 19.050 1.00 75.00 98 GLN A O 1
ATOM 724 N N . PRO A 1 99 ? 6.409 2.396 20.508 1.00 78.19 99 PRO A N 1
ATOM 725 C CA . PRO A 1 99 ? 5.350 2.012 21.422 1.00 78.19 99 PRO A CA 1
ATOM 726 C C . PRO A 1 99 ? 4.015 2.233 20.713 1.00 78.19 99 PRO A C 1
ATOM 728 O O . PRO A 1 99 ? 3.681 3.360 20.350 1.00 78.19 99 PRO A O 1
ATOM 731 N N . LEU A 1 100 ? 3.257 1.161 20.495 1.00 74.00 100 LEU A N 1
ATOM 732 C CA . LEU A 1 100 ? 1.906 1.299 19.971 1.00 74.00 100 LEU A CA 1
ATOM 733 C C . LEU A 1 100 ? 1.051 2.035 21.012 1.00 74.00 100 LEU A C 1
ATOM 735 O O . LEU A 1 100 ? 1.153 1.719 22.206 1.00 74.00 100 LEU A O 1
ATOM 739 N N . PRO A 1 101 ? 0.207 3.000 20.599 1.00 80.50 101 PRO A N 1
ATOM 740 C CA . PRO A 1 101 ? -0.752 3.590 21.513 1.00 80.50 101 PRO A CA 1
ATOM 741 C C . PRO A 1 101 ? -1.635 2.479 22.081 1.00 80.50 101 PRO A C 1
ATOM 743 O O . PRO A 1 101 ? -1.956 1.496 21.406 1.00 80.50 101 PRO A O 1
ATOM 746 N N . ARG A 1 102 ? -2.021 2.618 23.350 1.00 84.44 102 ARG A N 1
ATOM 747 C CA . ARG A 1 102 ? -2.920 1.652 23.975 1.00 84.44 102 ARG A CA 1
ATOM 748 C C . ARG A 1 102 ? -4.255 1.692 23.236 1.00 84.44 102 ARG A C 1
ATOM 750 O O . ARG A 1 102 ? -4.928 2.718 23.254 1.00 84.44 102 ARG A O 1
ATOM 757 N N . TYR A 1 103 ? -4.639 0.571 22.632 1.00 86.75 103 TYR A N 1
ATOM 758 C CA . TYR A 1 103 ? -5.973 0.419 22.067 1.00 86.75 103 TYR A CA 1
ATOM 759 C C . TYR A 1 103 ? -7.010 0.562 23.186 1.00 86.75 103 TYR A C 1
ATOM 761 O O . TYR A 1 103 ? -6.980 -0.173 24.179 1.00 86.75 103 TYR A O 1
ATOM 769 N N . LEU A 1 104 ? -7.893 1.546 23.040 1.00 90.94 104 LEU A N 1
ATOM 770 C CA . LEU A 1 104 ? -9.037 1.740 23.916 1.00 90.94 104 LEU A CA 1
ATOM 771 C C . LEU A 1 104 ? -10.224 1.062 23.254 1.00 90.94 104 LEU A C 1
ATOM 773 O O . LEU A 1 104 ? -10.736 1.551 22.252 1.00 90.94 104 LEU A O 1
ATOM 777 N N . GLN A 1 105 ? -10.622 -0.080 23.802 1.00 90.19 105 GLN A N 1
ATOM 778 C CA . GLN A 1 105 ? -11.761 -0.822 23.290 1.00 90.19 105 GLN A CA 1
ATOM 779 C C . GLN A 1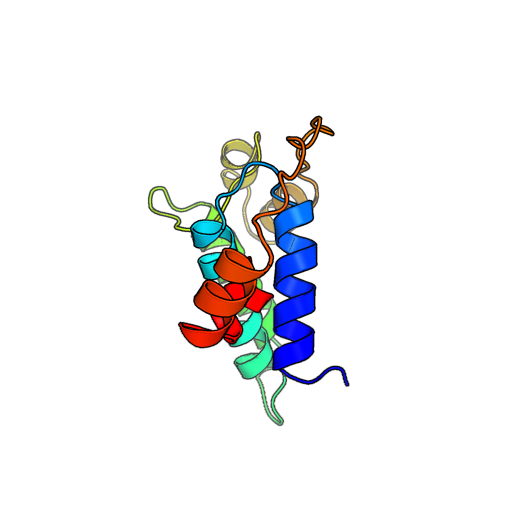 105 ? -13.043 0.014 23.463 1.00 90.19 105 GLN A C 1
ATOM 781 O O . GLN A 1 105 ? -13.361 0.377 24.601 1.00 90.19 105 GLN A O 1
ATOM 786 N N . PRO A 1 106 ? -13.774 0.313 22.372 1.00 93.88 106 PRO A N 1
ATOM 787 C CA . PRO A 1 106 ? -15.094 0.932 22.451 1.00 93.88 106 PRO A CA 1
ATOM 788 C C . PRO A 1 106 ? -16.095 0.025 23.174 1.00 93.88 106 PRO A C 1
ATOM 790 O O . PRO A 1 106 ? -15.875 -1.179 23.321 1.00 93.88 106 PRO A O 1
ATOM 793 N N . SER A 1 107 ? -17.222 0.585 23.606 1.00 97.50 107 SER A N 1
ATOM 794 C CA . SER A 1 107 ? -18.304 -0.209 24.194 1.00 97.50 107 SER A CA 1
ATOM 795 C C . SER A 1 107 ? -18.914 -1.182 23.180 1.00 97.50 107 SER A C 1
ATOM 797 O O . SER A 1 107 ? -18.933 -0.916 21.977 1.00 97.50 107 SER A O 1
ATOM 799 N N . ASP A 1 108 ? -19.514 -2.272 23.665 1.00 97.44 108 ASP A N 1
ATOM 800 C CA . ASP A 1 108 ? -20.205 -3.251 22.810 1.00 97.44 108 ASP A CA 1
ATOM 801 C C . ASP A 1 108 ? -21.261 -2.593 21.909 1.00 97.44 108 ASP A C 1
ATOM 803 O O . ASP A 1 108 ? -21.449 -2.985 20.759 1.00 97.44 108 ASP A O 1
ATOM 807 N N . ARG A 1 109 ? -21.931 -1.546 22.410 1.00 97.88 109 ARG A N 1
ATOM 808 C CA . ARG A 1 109 ? -22.917 -0.781 21.642 1.00 97.88 109 ARG A CA 1
ATOM 809 C C . ARG A 1 109 ? -22.274 -0.035 20.474 1.00 97.88 109 ARG A C 1
ATOM 811 O O . ARG A 1 109 ? -22.824 -0.069 19.376 1.00 97.88 109 ARG A O 1
ATOM 818 N N . GLU A 1 110 ? -21.146 0.632 20.704 1.00 96.88 110 GLU A N 1
ATOM 819 C CA . GLU A 1 110 ? -20.410 1.355 19.659 1.00 96.88 110 GLU A CA 1
ATOM 820 C C . GLU A 1 110 ? -19.844 0.389 18.616 1.00 96.88 110 GLU A C 1
ATOM 822 O O . GLU A 1 110 ? -19.979 0.643 17.421 1.00 96.88 110 GLU A O 1
ATOM 827 N N . LEU A 1 111 ? -19.295 -0.751 19.052 1.00 95.94 111 LEU A N 1
ATOM 828 C CA . LEU A 1 111 ? -18.793 -1.800 18.159 1.00 95.94 111 LEU A CA 1
ATOM 829 C C . LEU A 1 111 ? -19.904 -2.361 17.265 1.00 95.94 111 LEU A C 1
ATOM 831 O O . LEU A 1 111 ? -19.758 -2.394 16.044 1.00 95.94 111 LEU A O 1
ATOM 835 N N . CYS A 1 112 ? -21.040 -2.750 17.851 1.00 97.19 112 CYS A N 1
ATOM 836 C CA . CYS A 1 112 ? -22.189 -3.250 17.096 1.00 97.19 112 CYS A CA 1
ATOM 837 C C . CYS A 1 112 ? -22.735 -2.202 16.121 1.00 97.19 112 CYS A C 1
ATOM 839 O O . CYS A 1 112 ? -23.104 -2.549 15.001 1.00 97.19 112 CYS A O 1
ATOM 841 N N . GLN A 1 113 ? -22.780 -0.929 16.522 1.00 97.56 113 GLN A N 1
ATOM 842 C CA . GLN A 1 113 ? -23.243 0.150 15.653 1.00 97.56 113 GLN A CA 1
ATOM 843 C C . GLN A 1 113 ? -22.293 0.370 14.468 1.00 97.56 113 GLN A C 1
ATOM 845 O O . GLN A 1 113 ? -22.766 0.486 13.340 1.00 97.56 113 GLN A O 1
ATOM 850 N N . ALA A 1 114 ? -20.978 0.386 14.700 1.00 96.12 114 ALA A N 1
ATOM 851 C CA . ALA A 1 114 ? -19.984 0.518 13.636 1.00 96.12 114 ALA A CA 1
ATOM 852 C C . ALA A 1 114 ? -20.036 -0.673 12.663 1.00 96.12 114 ALA A C 1
ATOM 854 O O . ALA A 1 114 ? -20.091 -0.476 11.451 1.00 96.12 114 ALA A O 1
ATOM 855 N N . PHE A 1 115 ? -20.128 -1.899 13.188 1.00 97.12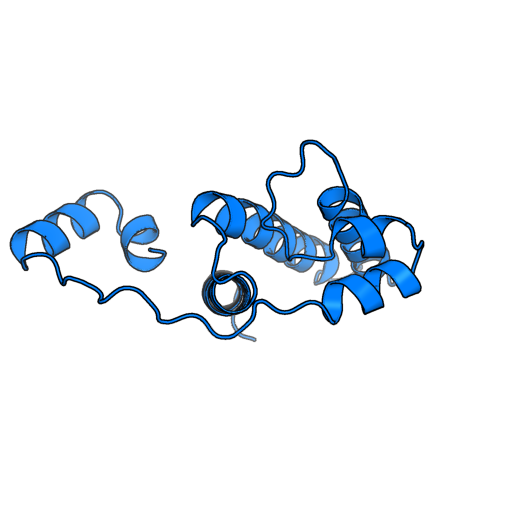 115 PHE A N 1
ATOM 856 C CA . PHE A 1 115 ? -20.286 -3.103 12.372 1.00 97.12 115 PHE A CA 1
ATOM 857 C C . PHE A 1 115 ? -21.569 -3.078 11.528 1.00 97.12 115 PHE A C 1
ATOM 859 O O . PHE A 1 115 ? -21.549 -3.474 10.370 1.00 97.12 115 PHE A O 1
ATOM 866 N N . GLN A 1 116 ? -22.688 -2.601 12.080 1.00 97.62 116 GLN A N 1
ATOM 867 C CA . GLN A 1 116 ? -23.947 -2.482 11.334 1.00 97.62 116 GLN A CA 1
ATOM 868 C C . GLN A 1 116 ? -23.893 -1.424 10.225 1.00 97.62 116 GLN A C 1
ATOM 870 O O . GLN A 1 116 ? -24.603 -1.567 9.231 1.00 97.62 116 GLN A O 1
ATOM 875 N N . GLN A 1 117 ? -23.094 -0.367 10.395 1.00 97.31 117 GLN A N 1
ATOM 876 C CA . GLN A 1 117 ? -22.930 0.684 9.389 1.00 97.31 117 GLN A CA 1
ATOM 877 C C . GLN A 1 117 ? -22.108 0.198 8.198 1.00 97.31 117 GLN A C 1
ATOM 879 O O . GLN A 1 117 ? -22.535 0.365 7.058 1.00 97.31 117 GLN A O 1
ATOM 884 N N . ASP A 1 118 ? -20.953 -0.412 8.464 1.00 97.00 118 ASP A N 1
ATOM 885 C CA . ASP A 1 118 ? -20.100 -0.987 7.429 1.00 97.00 118 ASP A CA 1
ATOM 886 C C . ASP A 1 118 ? -19.290 -2.168 7.995 1.00 97.00 118 ASP A C 1
ATOM 888 O O . ASP A 1 118 ? -18.237 -1.970 8.610 1.00 97.00 118 ASP A O 1
ATOM 892 N N . PRO A 1 119 ? -19.748 -3.417 7.776 1.00 95.56 119 PRO A N 1
ATOM 893 C CA . PRO A 1 119 ? -19.046 -4.607 8.247 1.00 95.56 119 PRO A CA 1
ATOM 894 C C . PRO A 1 119 ? -17.627 -4.747 7.690 1.00 95.56 119 PRO A C 1
ATOM 896 O O . PRO A 1 119 ? -16.781 -5.372 8.331 1.00 95.56 119 PRO A O 1
ATOM 899 N N . ARG A 1 120 ? -17.370 -4.217 6.485 1.00 91.75 120 ARG A N 1
ATOM 900 C CA . ARG A 1 120 ? -16.075 -4.354 5.815 1.00 91.75 120 ARG A CA 1
ATOM 901 C C . ARG A 1 120 ? -15.088 -3.337 6.362 1.00 91.75 120 ARG A C 1
ATOM 903 O O . ARG A 1 120 ? -14.006 -3.736 6.773 1.00 91.75 120 ARG A O 1
ATOM 910 N N . GLU A 1 121 ? -15.481 -2.069 6.428 1.00 92.69 121 GLU A N 1
ATOM 911 C CA . GLU A 1 121 ? -14.648 -1.018 7.024 1.00 92.69 121 GLU A CA 1
ATOM 912 C C . GLU A 1 121 ? -14.367 -1.311 8.505 1.00 92.69 121 GLU A C 1
ATOM 914 O O . GLU A 1 121 ? -13.245 -1.119 8.966 1.00 92.69 121 GLU A O 1
ATOM 919 N N . PHE A 1 122 ? -15.351 -1.849 9.238 1.00 94.19 122 PHE A N 1
ATOM 920 C CA . PHE A 1 122 ? -15.162 -2.284 10.623 1.00 94.19 122 PHE A CA 1
ATOM 921 C C . PHE A 1 122 ? -14.126 -3.406 10.760 1.00 94.19 122 PHE A C 1
ATOM 923 O O . PHE A 1 122 ? -13.349 -3.398 11.703 1.00 94.19 122 PHE A O 1
ATOM 930 N N . ALA A 1 123 ? -14.119 -4.388 9.855 1.00 93.50 123 ALA A N 1
ATOM 931 C CA . ALA A 1 123 ? -13.157 -5.491 9.908 1.00 93.50 123 ALA A CA 1
ATOM 932 C C . ALA A 1 123 ? -11.740 -5.069 9.483 1.00 93.50 123 ALA A C 1
ATOM 934 O O . ALA A 1 123 ? -10.760 -5.724 9.839 1.00 93.50 123 ALA A O 1
ATOM 935 N N . ASP A 1 124 ? -11.648 -4.018 8.675 1.00 93.06 124 ASP A N 1
ATOM 936 C CA . ASP A 1 124 ? -10.408 -3.517 8.104 1.00 93.06 124 ASP A CA 1
ATOM 937 C C . ASP A 1 124 ? -9.636 -2.589 9.067 1.00 93.06 124 ASP A C 1
ATOM 939 O O . ASP A 1 124 ? -8.403 -2.564 8.999 1.00 93.06 124 ASP A O 1
ATOM 943 N N . ARG A 1 125 ? -10.335 -1.859 9.952 1.00 86.81 125 ARG A N 1
ATOM 944 C CA . ARG A 1 125 ? -9.773 -0.904 10.930 1.00 86.81 125 ARG A CA 1
ATOM 945 C C . ARG A 1 125 ? -9.604 -1.479 12.333 1.00 86.81 125 ARG A C 1
ATOM 947 O O . ARG A 1 125 ? -8.603 -1.089 12.978 1.00 86.81 125 ARG A O 1
#